Protein AF-A0AAE8X6D8-F1 (afdb_monomer)

Secondary structure (DSSP, 8-state):
----HHHHHHHHHHHTT----EE-SS-GGGEEEEEEEETTTTEEEEEEEEHHHHHH-PPPTT--HHHHHHHHHHHHHHHHTTPPPPHHHHHHHHHHHHHHHHHSHHHHHHHHHPPTTPPPEEEEEEPPP-

Structure (mmCIF, N/CA/C/O backbone):
data_AF-A0AAE8X6D8-F1
#
_entry.id   AF-A0AAE8X6D8-F1
#
loop_
_atom_site.group_PDB
_atom_site.id
_atom_site.type_symbol
_atom_site.label_atom_id
_atom_site.label_alt_id
_atom_site.label_comp_id
_atom_site.label_asym_id
_atom_site.label_entity_id
_atom_site.label_seq_id
_atom_site.pdbx_PDB_ins_code
_atom_site.Cartn_x
_atom_site.Cartn_y
_atom_site.Cartn_z
_atom_site.occupancy
_atom_site.B_iso_or_equiv
_atom_site.auth_seq_id
_atom_site.auth_comp_id
_atom_site.auth_asym_id
_atom_site.auth_atom_id
_atom_site.pdbx_PDB_model_num
ATOM 1 N N . MET A 1 1 ? -15.049 18.984 -20.471 1.00 48.06 1 MET A N 1
ATOM 2 C CA . MET A 1 1 ? -14.836 18.914 -19.012 1.00 48.06 1 MET A CA 1
ATOM 3 C C . MET A 1 1 ? -13.864 17.765 -18.784 1.00 48.06 1 MET A C 1
ATOM 5 O O . MET A 1 1 ? -14.233 16.635 -19.071 1.00 48.06 1 MET A O 1
ATOM 9 N N . SER A 1 2 ? -12.598 18.035 -18.457 1.00 55.91 2 SER A N 1
ATOM 10 C CA . SER A 1 2 ? -11.617 16.971 -18.202 1.00 55.91 2 SER A CA 1
ATOM 11 C C . SER A 1 2 ? -11.866 16.410 -16.805 1.00 55.91 2 SER A C 1
ATOM 13 O O . SER A 1 2 ? -11.733 17.142 -15.825 1.00 55.91 2 SER A O 1
ATOM 15 N N . ILE A 1 3 ? -12.266 15.144 -16.714 1.00 70.88 3 ILE A N 1
ATOM 16 C CA . ILE A 1 3 ? -12.327 14.429 -15.436 1.00 70.88 3 ILE A CA 1
ATOM 17 C C . ILE A 1 3 ? -10.887 14.316 -14.915 1.00 70.88 3 ILE A C 1
ATOM 19 O O . ILE A 1 3 ? -9.998 13.931 -15.672 1.00 70.88 3 ILE A O 1
ATOM 23 N N . ASN A 1 4 ? -10.643 14.699 -13.660 1.00 83.69 4 ASN A N 1
ATOM 24 C CA . ASN A 1 4 ? -9.324 14.530 -13.045 1.00 83.69 4 ASN A CA 1
ATOM 25 C C . ASN A 1 4 ? -9.082 13.050 -12.681 1.00 83.69 4 ASN A C 1
ATOM 27 O O . ASN A 1 4 ? -10.026 12.274 -12.529 1.00 83.69 4 ASN A O 1
ATOM 31 N N . ASP A 1 5 ? -7.821 12.652 -12.511 1.00 80.31 5 ASP A N 1
ATOM 32 C CA . ASP A 1 5 ? -7.451 11.247 -12.281 1.00 80.31 5 ASP A CA 1
ATOM 33 C C . ASP A 1 5 ? -8.135 10.612 -11.062 1.00 80.31 5 ASP A C 1
ATOM 35 O O . ASP A 1 5 ? -8.435 9.416 -11.082 1.00 80.31 5 ASP A O 1
ATOM 39 N N . LYS A 1 6 ? -8.408 11.394 -10.010 1.00 80.31 6 LYS A N 1
ATOM 40 C CA . LYS A 1 6 ? -9.075 10.908 -8.796 1.00 80.31 6 LYS A CA 1
ATOM 41 C C . LYS A 1 6 ? -10.536 10.569 -9.064 1.00 80.31 6 LYS A C 1
ATOM 43 O O . LYS A 1 6 ? -10.992 9.496 -8.669 1.00 80.31 6 LYS A O 1
ATOM 48 N N . ASP A 1 7 ? -11.250 11.455 -9.746 1.00 82.50 7 ASP A N 1
ATOM 49 C CA . ASP A 1 7 ? -12.660 11.272 -10.087 1.00 82.50 7 ASP A CA 1
ATOM 50 C C . ASP A 1 7 ? -12.813 10.133 -11.098 1.00 82.50 7 ASP A C 1
ATOM 52 O O . ASP A 1 7 ? -13.663 9.260 -10.930 1.00 82.50 7 ASP A O 1
ATOM 56 N N . PHE A 1 8 ? -11.920 10.067 -12.093 1.00 81.62 8 PHE A N 1
ATOM 57 C CA . PHE A 1 8 ? -11.880 8.964 -13.052 1.00 81.62 8 PHE A CA 1
ATOM 58 C C . PHE A 1 8 ? -11.621 7.624 -12.357 1.00 81.62 8 PHE A C 1
ATOM 60 O O . PHE A 1 8 ? -12.298 6.631 -12.635 1.00 81.62 8 PHE A O 1
ATOM 67 N N . SER A 1 9 ? -10.664 7.593 -11.424 1.00 79.12 9 SER A N 1
ATOM 68 C CA . SER A 1 9 ? -10.342 6.390 -10.658 1.00 79.12 9 SER A CA 1
ATOM 69 C C . SER A 1 9 ? -11.498 5.954 -9.772 1.00 79.12 9 SER A C 1
ATOM 71 O O . SER A 1 9 ? -11.832 4.773 -9.778 1.00 79.12 9 SER A O 1
ATOM 73 N N . SER A 1 10 ? -12.128 6.895 -9.064 1.00 82.44 10 SER A N 1
ATOM 74 C CA . SER A 1 10 ? -13.281 6.633 -8.193 1.00 82.44 10 SER A CA 1
ATOM 75 C C . SER A 1 10 ? -14.434 6.026 -8.989 1.00 82.44 10 SER A C 1
ATOM 77 O O . SER A 1 10 ? -14.866 4.919 -8.681 1.00 82.44 10 SER A O 1
ATOM 79 N N . LEU A 1 11 ? -14.838 6.681 -10.084 1.00 83.75 11 LEU A N 1
ATOM 80 C CA . LEU A 1 11 ? -15.918 6.208 -10.955 1.00 83.75 11 LEU A CA 1
ATOM 81 C C . LEU A 1 11 ? -15.624 4.823 -11.539 1.00 83.75 11 LEU A C 1
ATOM 83 O O . LEU A 1 11 ? -16.503 3.965 -11.588 1.00 83.75 11 LEU A O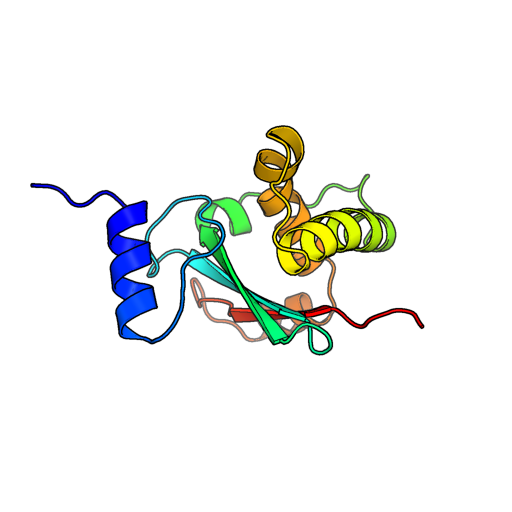 1
ATOM 87 N N . THR A 1 12 ? -14.382 4.591 -11.969 1.00 82.31 12 THR A N 1
ATOM 88 C CA . THR A 1 12 ? -13.984 3.302 -12.541 1.00 82.31 12 THR A CA 1
ATOM 89 C C . THR A 1 12 ? -14.091 2.189 -11.504 1.00 82.31 12 THR A C 1
ATOM 91 O O . THR A 1 12 ? -14.662 1.146 -11.798 1.00 82.31 12 THR A O 1
ATOM 94 N N . VAL A 1 13 ? -13.557 2.372 -10.290 1.00 81.50 13 VAL A N 1
ATOM 95 C CA . VAL A 1 13 ? -13.584 1.299 -9.282 1.00 81.50 13 VAL A CA 1
ATOM 96 C C . VAL A 1 13 ? -14.991 1.068 -8.721 1.00 81.50 13 VAL A C 1
ATOM 98 O O . VAL A 1 13 ? -15.344 -0.081 -8.455 1.00 81.50 13 VAL A O 1
ATOM 101 N N . GLU A 1 14 ? -15.821 2.114 -8.642 1.00 85.69 14 GLU A N 1
ATOM 102 C CA . GLU A 1 14 ? -17.233 2.016 -8.249 1.00 85.69 14 GLU A CA 1
ATOM 103 C C . GLU A 1 14 ? -18.047 1.158 -9.220 1.00 85.69 14 GLU A C 1
ATOM 105 O O . GLU A 1 14 ? -18.841 0.327 -8.778 1.00 85.69 14 GLU A O 1
ATOM 110 N N . GLN A 1 15 ? -17.800 1.270 -10.532 1.00 84.00 15 GLN A N 1
ATOM 111 C CA . GLN A 1 15 ? -18.435 0.404 -11.538 1.00 84.00 15 GLN A CA 1
ATOM 112 C C . GLN A 1 15 ? -18.137 -1.087 -11.317 1.00 84.00 15 GLN A C 1
ATOM 114 O O . GLN A 1 15 ? -18.946 -1.937 -11.686 1.00 84.00 15 GLN A O 1
ATOM 119 N N . TYR A 1 16 ? -17.008 -1.410 -10.684 1.00 80.12 16 TYR A N 1
ATOM 120 C CA . TYR A 1 16 ? -16.621 -2.777 -10.329 1.00 80.12 16 TYR A CA 1
ATOM 121 C C . TYR A 1 16 ? -16.945 -3.140 -8.869 1.00 80.12 16 TYR A C 1
ATOM 123 O O . TYR A 1 16 ? -16.456 -4.153 -8.369 1.00 80.12 16 TYR A O 1
ATOM 131 N N . GLY A 1 17 ? -17.760 -2.336 -8.175 1.00 77.88 17 GLY A N 1
ATOM 132 C CA . GLY A 1 17 ? -18.230 -2.607 -6.813 1.00 77.88 17 GLY A CA 1
ATOM 133 C C . GLY A 1 17 ? -17.252 -2.232 -5.695 1.00 77.88 17 GLY A C 1
ATOM 134 O O . GLY A 1 17 ? -17.439 -2.663 -4.557 1.00 77.88 17 GLY A O 1
ATOM 135 N N . TRP A 1 18 ? -16.217 -1.441 -5.987 1.00 79.75 18 TRP A N 1
ATOM 136 C CA . TRP A 1 18 ? -15.227 -0.994 -5.005 1.00 79.75 18 TRP A CA 1
ATOM 137 C C . TRP A 1 18 ? -15.414 0.477 -4.640 1.00 79.75 18 TRP A C 1
ATOM 139 O O . TRP A 1 18 ? -15.682 1.311 -5.494 1.00 79.75 18 TRP A O 1
ATOM 149 N N . ASN A 1 19 ? -15.196 0.813 -3.369 1.00 77.56 19 ASN A N 1
ATOM 150 C CA . ASN A 1 19 ? -15.081 2.201 -2.926 1.00 77.56 19 ASN A CA 1
ATOM 151 C C . ASN A 1 19 ? -13.594 2.589 -2.865 1.00 77.56 19 ASN A C 1
ATOM 153 O O . ASN A 1 19 ? -12.803 1.906 -2.201 1.00 77.56 19 ASN A O 1
ATOM 157 N N . LEU A 1 20 ? -13.203 3.656 -3.571 1.00 72.06 20 LEU A N 1
ATOM 158 C CA . LEU A 1 20 ? -11.827 4.153 -3.559 1.00 72.06 20 LEU A CA 1
ATOM 159 C C . LEU A 1 20 ? -11.525 4.812 -2.205 1.00 72.06 20 LEU A C 1
ATOM 161 O O . LEU A 1 20 ? -11.898 5.955 -1.964 1.00 72.06 20 LEU A O 1
ATOM 165 N N . GLY A 1 21 ? -10.840 4.084 -1.320 1.00 69.38 21 GLY A N 1
ATOM 166 C CA . GLY A 1 21 ? -10.529 4.555 0.029 1.00 69.38 21 GLY A CA 1
ATOM 167 C C . GLY A 1 21 ? -9.470 5.657 0.041 1.00 69.38 21 GLY A C 1
ATOM 168 O O . GLY A 1 21 ? -9.771 6.812 0.328 1.00 69.38 21 GLY A O 1
ATOM 169 N N . VAL A 1 22 ? -8.214 5.301 -0.250 1.00 64.75 22 VAL A N 1
ATOM 170 C CA . VAL A 1 22 ? -7.101 6.265 -0.313 1.00 64.75 22 VAL A CA 1
ATOM 171 C C . VAL A 1 22 ? -6.553 6.315 -1.730 1.00 64.75 22 VAL A C 1
ATOM 173 O O . VAL A 1 22 ? -6.207 5.288 -2.314 1.00 64.75 22 VAL A O 1
ATOM 176 N N . PHE A 1 23 ? -6.446 7.530 -2.257 1.00 63.66 23 PHE A N 1
ATOM 177 C CA . PHE A 1 23 ? -5.907 7.811 -3.577 1.00 63.66 23 PHE A CA 1
ATOM 178 C C . PHE A 1 23 ? -4.583 8.561 -3.434 1.00 63.66 23 PHE A C 1
ATOM 180 O O . PHE A 1 23 ? -4.578 9.662 -2.887 1.00 63.66 23 PHE A O 1
ATOM 187 N N . ASN A 1 24 ? -3.483 7.971 -3.909 1.00 60.25 24 ASN A N 1
ATOM 188 C CA . ASN A 1 24 ? -2.204 8.676 -4.019 1.00 60.25 24 ASN A CA 1
ATOM 189 C C . ASN A 1 24 ? -2.232 9.597 -5.257 1.00 60.25 24 ASN A C 1
ATOM 191 O O . ASN A 1 24 ? -2.357 10.810 -5.111 1.00 60.25 24 ASN A O 1
ATOM 195 N N . HIS A 1 25 ? -2.186 9.014 -6.464 1.00 65.69 25 HIS A N 1
ATOM 196 C CA . HIS A 1 25 ? -2.381 9.659 -7.775 1.00 65.69 25 HIS A CA 1
ATOM 197 C C . HIS A 1 25 ? -2.382 8.603 -8.909 1.00 65.69 25 HIS A C 1
ATOM 199 O O . HIS A 1 25 ? -2.188 7.418 -8.631 1.00 65.69 25 HIS A O 1
ATOM 205 N N . SER A 1 26 ? -2.565 9.042 -10.168 1.00 60.59 26 SER A N 1
ATOM 206 C CA . SER A 1 26 ? -2.658 8.245 -11.412 1.00 60.59 26 SER A CA 1
ATOM 207 C C . SER A 1 26 ? -4.002 7.561 -11.679 1.00 60.59 26 SER A C 1
ATOM 209 O O . SER A 1 26 ? -4.881 7.497 -10.829 1.00 60.59 26 SER A O 1
ATOM 211 N N . THR A 1 27 ? -4.174 7.053 -12.903 1.00 74.88 27 THR A N 1
ATOM 212 C CA . THR A 1 27 ? -5.379 6.316 -13.308 1.00 74.88 27 THR A CA 1
ATOM 213 C C . THR A 1 27 ? -5.344 4.863 -12.812 1.00 74.88 27 THR A C 1
ATOM 215 O O . THR A 1 27 ? -4.265 4.325 -12.530 1.00 74.88 27 THR A O 1
ATOM 218 N N . PRO A 1 28 ? -6.488 4.152 -12.797 1.00 74.19 28 PRO A N 1
ATOM 219 C CA . PRO A 1 28 ? -6.529 2.723 -12.489 1.00 74.19 28 PRO A CA 1
ATOM 220 C C . PRO A 1 28 ? -5.661 1.889 -13.431 1.00 74.19 28 PRO A C 1
ATOM 222 O O . PRO A 1 28 ? -5.221 0.802 -13.065 1.00 74.19 28 PRO A O 1
ATOM 225 N N . PHE A 1 2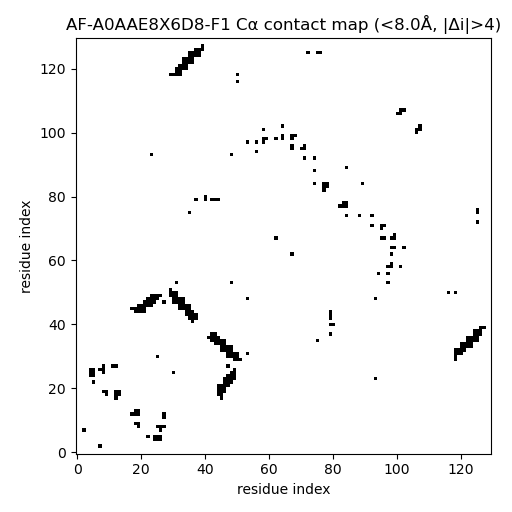9 ? -5.409 2.390 -14.645 1.00 80.38 29 PHE A N 1
ATOM 226 C CA . PHE A 1 29 ? -4.660 1.675 -15.668 1.00 80.38 29 PHE A CA 1
ATOM 227 C C . PHE A 1 29 ? -3.166 1.601 -15.365 1.00 80.38 29 PHE A C 1
ATOM 229 O O . PHE A 1 29 ? -2.545 0.566 -15.606 1.00 80.38 29 PHE A O 1
ATOM 236 N N . THR A 1 30 ? -2.635 2.658 -14.756 1.00 87.88 30 THR A N 1
ATOM 237 C CA . THR A 1 30 ? -1.214 2.849 -14.448 1.00 87.88 30 THR A CA 1
ATOM 238 C C . THR A 1 30 ? -0.923 2.772 -12.950 1.00 87.88 30 THR A C 1
ATOM 240 O O . THR A 1 30 ? 0.096 3.277 -12.488 1.00 87.88 30 THR A O 1
ATOM 243 N N . SER A 1 31 ? -1.797 2.113 -12.184 1.00 90.44 31 SER A N 1
ATOM 244 C CA . SE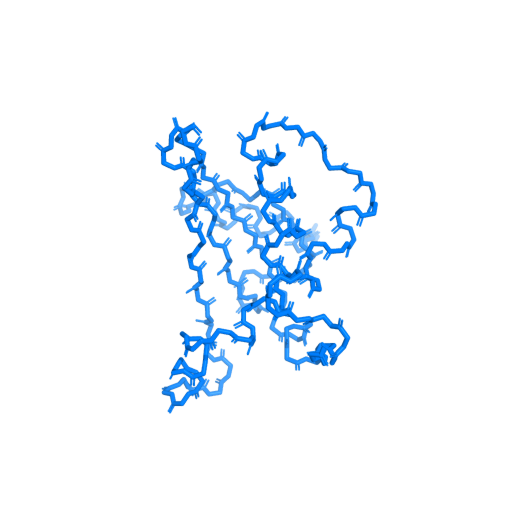R A 1 31 ? -1.643 1.911 -10.740 1.00 90.44 31 SER A CA 1
ATOM 245 C C . SER A 1 31 ? -1.503 0.435 -10.385 1.00 90.44 31 SER A C 1
ATOM 247 O O . SER A 1 31 ? -2.056 -0.429 -11.061 1.00 90.44 31 SER A O 1
ATOM 249 N N . HIS A 1 32 ? -0.794 0.146 -9.301 1.00 93.12 32 HIS A N 1
ATOM 250 C CA . HIS A 1 32 ? -0.951 -1.068 -8.509 1.00 93.12 32 HIS A CA 1
ATOM 251 C C . HIS A 1 32 ? -2.073 -0.884 -7.486 1.00 93.12 32 HIS A C 1
ATOM 253 O O . HIS A 1 32 ? -2.327 0.232 -7.024 1.00 93.12 32 HIS A O 1
ATOM 259 N N . PHE A 1 33 ? -2.721 -1.986 -7.108 1.00 92.25 33 PHE A N 1
ATOM 260 C CA . PHE A 1 33 ? -3.804 -1.970 -6.127 1.00 92.25 33 PHE A CA 1
ATOM 261 C C . PHE A 1 33 ? -3.442 -2.760 -4.883 1.00 92.25 33 PHE A C 1
ATOM 263 O O . PHE A 1 33 ? -2.999 -3.907 -4.964 1.00 92.25 33 PHE A O 1
ATOM 270 N N . ILE A 1 34 ? -3.676 -2.142 -3.731 1.00 93.62 34 ILE A N 1
ATOM 271 C CA . ILE A 1 34 ? -3.477 -2.741 -2.420 1.00 93.62 34 ILE A CA 1
ATOM 272 C C . ILE A 1 34 ? -4.838 -2.838 -1.741 1.00 93.62 34 ILE A C 1
ATOM 274 O O . ILE A 1 34 ? -5.501 -1.832 -1.487 1.00 93.62 34 ILE A O 1
ATOM 278 N N . TYR A 1 35 ? -5.245 -4.066 -1.463 1.00 93.00 35 TYR A N 1
ATOM 279 C CA . TYR A 1 35 ? -6.491 -4.405 -0.798 1.00 93.00 35 TYR A CA 1
ATOM 280 C C . TYR A 1 35 ? -6.201 -4.599 0.680 1.00 93.00 35 TYR A C 1
ATOM 282 O O . TYR A 1 35 ? -5.323 -5.377 1.044 1.00 93.00 35 TYR A O 1
ATOM 290 N N . VAL A 1 36 ? -6.935 -3.903 1.536 1.00 93.31 36 VAL A N 1
ATOM 291 C CA . VAL A 1 36 ? -6.834 -4.039 2.987 1.00 93.31 36 VAL A CA 1
ATOM 292 C C . VAL A 1 36 ? -8.126 -4.650 3.490 1.00 93.31 36 VAL A C 1
ATOM 294 O O . VAL A 1 36 ? -9.195 -4.082 3.278 1.00 93.31 36 VAL A O 1
ATOM 297 N N . TYR A 1 37 ? -8.031 -5.788 4.165 1.00 92.88 37 TYR A N 1
ATOM 298 C CA . TYR A 1 37 ? -9.187 -6.471 4.726 1.00 92.88 37 TYR A CA 1
ATOM 299 C C . TYR A 1 37 ? -9.021 -6.686 6.228 1.00 92.88 37 TYR A C 1
ATOM 301 O O . TYR A 1 37 ? -8.060 -7.307 6.672 1.00 92.88 37 TYR A O 1
ATOM 309 N N . ASP A 1 38 ? -9.965 -6.180 7.019 1.00 92.25 38 ASP A N 1
ATOM 310 C CA . ASP A 1 38 ? -10.083 -6.496 8.444 1.00 92.25 38 ASP A CA 1
ATOM 311 C C . ASP A 1 38 ? -11.247 -7.464 8.641 1.00 92.25 38 ASP A C 1
ATOM 313 O O . ASP A 1 38 ? -12.419 -7.081 8.549 1.00 92.25 38 ASP A O 1
ATOM 317 N N . CYS A 1 39 ? -10.925 -8.726 8.921 1.00 86.62 39 CYS A N 1
ATOM 318 C CA . CYS A 1 39 ? -11.927 -9.780 9.047 1.00 86.62 39 CYS A CA 1
ATOM 319 C C . CYS A 1 39 ? -12.826 -9.616 10.280 1.00 86.62 39 CYS A C 1
ATOM 321 O O . CYS A 1 39 ? -13.974 -10.054 10.256 1.00 86.62 39 CYS A O 1
ATOM 323 N N . TYR A 1 40 ? -12.350 -8.952 11.336 1.00 87.31 40 TYR A N 1
ATOM 324 C CA . TYR A 1 40 ? -13.120 -8.752 12.566 1.00 87.31 40 TYR A CA 1
ATOM 325 C C . TYR A 1 40 ? -14.111 -7.600 12.437 1.00 87.31 40 TYR A C 1
ATOM 327 O O . TYR A 1 40 ? -15.183 -7.631 13.037 1.00 87.31 40 TYR A O 1
ATOM 335 N N . LYS A 1 41 ? -13.749 -6.569 11.669 1.00 88.00 41 LYS A N 1
ATOM 336 C CA . LYS A 1 41 ? -14.569 -5.362 11.481 1.00 88.00 41 LYS A CA 1
ATOM 337 C C . LYS A 1 41 ? -15.328 -5.338 10.161 1.00 88.00 41 LYS A C 1
ATOM 339 O O . LYS A 1 41 ? -16.048 -4.375 9.914 1.00 88.00 41 LYS A O 1
ATOM 344 N N . GLN A 1 42 ? -15.145 -6.360 9.321 1.00 85.75 42 GLN A N 1
ATOM 345 C CA . GLN A 1 42 ? -15.653 -6.408 7.947 1.00 85.75 42 GLN A CA 1
ATOM 346 C C . GLN A 1 42 ? -15.263 -5.154 7.144 1.00 85.75 42 GLN A C 1
ATOM 348 O O . GLN A 1 42 ? -15.998 -4.700 6.270 1.00 85.75 42 GLN A O 1
ATOM 353 N N . TYR A 1 43 ? -14.104 -4.568 7.461 1.00 89.12 43 TYR A N 1
ATOM 354 C CA . TYR A 1 43 ? -13.598 -3.406 6.744 1.00 89.12 43 TYR A CA 1
ATOM 355 C C . TYR A 1 43 ? -12.874 -3.866 5.485 1.00 89.12 43 TYR A C 1
ATOM 357 O O . TYR A 1 43 ? -12.026 -4.758 5.539 1.00 89.12 43 TYR A O 1
ATOM 365 N N . VAL A 1 44 ? -13.189 -3.210 4.374 1.00 89.69 44 VAL A N 1
ATOM 366 C CA . VAL A 1 44 ? -12.538 -3.392 3.082 1.00 89.69 44 VAL A CA 1
ATOM 367 C C . VAL A 1 44 ? -12.054 -2.023 2.618 1.00 89.69 44 VAL A C 1
ATOM 369 O O . VAL A 1 44 ? -12.847 -1.091 2.491 1.00 89.69 44 VAL A O 1
ATOM 372 N N . GLY A 1 45 ? -10.751 -1.897 2.393 1.00 88.88 45 GLY A N 1
ATOM 373 C CA . GLY A 1 45 ? -10.111 -0.693 1.879 1.00 88.88 45 GLY A CA 1
ATOM 374 C C . GLY A 1 45 ? -9.370 -0.977 0.581 1.00 88.88 45 GLY A C 1
ATOM 375 O O . GLY A 1 45 ? -8.736 -2.023 0.440 1.00 88.88 45 GLY A O 1
ATOM 376 N N . LEU A 1 46 ? -9.426 -0.028 -0.350 1.00 89.00 46 LEU A N 1
ATOM 377 C CA . LEU A 1 46 ? -8.643 -0.040 -1.579 1.00 89.00 46 LEU A CA 1
ATOM 378 C C . LEU A 1 46 ? -7.695 1.158 -1.582 1.00 89.00 46 LEU A C 1
ATOM 380 O O . LEU A 1 46 ? -8.122 2.293 -1.350 1.00 89.00 46 LEU A O 1
ATOM 384 N N . ILE A 1 47 ? -6.420 0.891 -1.843 1.00 89.31 47 ILE A N 1
ATOM 385 C CA . ILE A 1 47 ? -5.377 1.904 -1.992 1.00 89.31 47 ILE A CA 1
ATOM 386 C C . ILE A 1 47 ? -4.776 1.750 -3.387 1.00 89.31 47 ILE A C 1
ATOM 388 O O . ILE A 1 47 ? -4.362 0.649 -3.765 1.00 89.31 47 ILE A O 1
ATOM 392 N N . SER A 1 48 ? -4.720 2.845 -4.143 1.00 90.31 48 SER A N 1
ATOM 393 C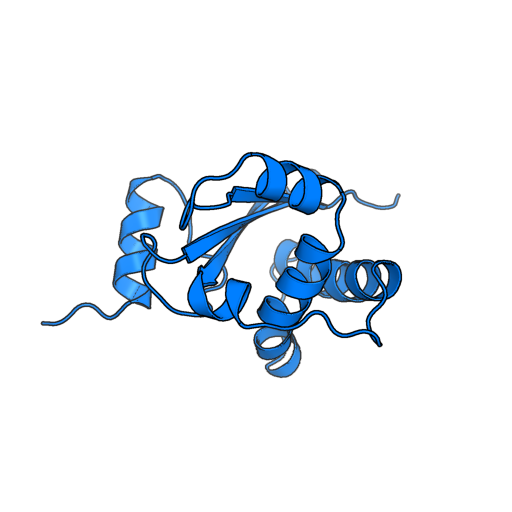 CA . SER A 1 48 ? -4.004 2.905 -5.420 1.00 90.31 48 SER A CA 1
ATOM 394 C C . SER A 1 48 ? -2.623 3.536 -5.239 1.00 90.31 48 SER A C 1
ATOM 396 O O . SER A 1 48 ? -2.465 4.548 -4.553 1.00 90.31 48 SER A O 1
ATOM 398 N N . ILE A 1 49 ? -1.612 2.931 -5.862 1.00 91.25 49 ILE A N 1
ATOM 399 C CA . ILE A 1 49 ? -0.240 3.454 -5.915 1.00 91.25 49 ILE A CA 1
ATOM 400 C C . ILE A 1 49 ? 0.181 3.472 -7.379 1.00 91.25 49 ILE A C 1
ATOM 402 O O . ILE A 1 49 ? 0.062 2.442 -8.041 1.00 91.25 49 ILE A O 1
ATOM 406 N N . SER A 1 50 ? 0.675 4.602 -7.889 1.00 91.50 50 SER A N 1
ATOM 407 C CA . SER A 1 50 ? 1.135 4.679 -9.277 1.00 91.50 50 SER A CA 1
ATOM 408 C C . SER A 1 50 ? 2.270 3.675 -9.527 1.00 91.50 50 SER A C 1
ATOM 410 O O . SER A 1 50 ? 3.113 3.423 -8.662 1.00 91.50 50 SER A O 1
ATOM 412 N N . GLN A 1 51 ? 2.283 3.054 -10.709 1.00 92.31 51 GLN A N 1
ATO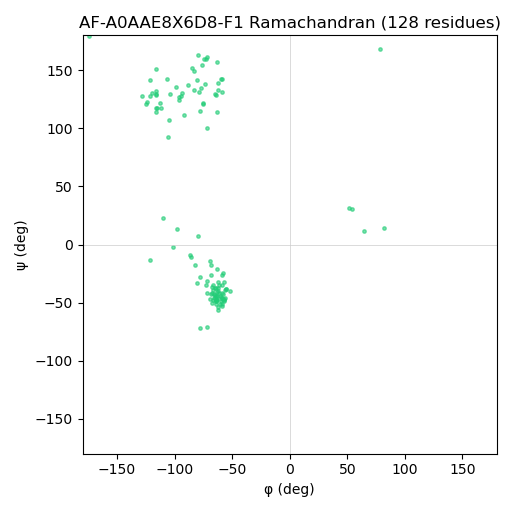M 413 C CA . GLN A 1 51 ? 3.367 2.145 -11.098 1.00 92.31 51 GLN A CA 1
ATOM 414 C C . GLN A 1 51 ? 4.706 2.888 -11.149 1.00 92.31 51 GLN A C 1
ATOM 416 O O . GLN A 1 51 ? 5.735 2.330 -10.776 1.00 92.31 51 GLN A O 1
ATOM 421 N N . GLU A 1 52 ? 4.692 4.155 -11.562 1.00 91.44 52 GLU A N 1
ATOM 422 C CA . GLU A 1 52 ? 5.874 5.013 -11.597 1.00 91.44 52 GLU A CA 1
ATOM 423 C C . GLU A 1 52 ? 6.461 5.235 -10.197 1.00 91.44 52 GLU A C 1
ATOM 425 O O . GLU A 1 52 ? 7.629 4.902 -9.978 1.00 91.44 52 GLU A O 1
ATOM 430 N N . ASP A 1 53 ? 5.663 5.699 -9.227 1.00 90.56 53 ASP A N 1
ATOM 431 C CA . ASP A 1 53 ? 6.109 5.857 -7.836 1.00 90.56 53 ASP A CA 1
ATOM 432 C C . ASP A 1 53 ? 6.617 4.540 -7.279 1.00 90.56 53 ASP A C 1
ATOM 434 O O . ASP A 1 53 ? 7.671 4.478 -6.641 1.00 90.56 53 ASP A O 1
ATOM 438 N N . PHE A 1 54 ? 5.851 3.469 -7.500 1.00 92.38 54 PHE A N 1
ATOM 439 C CA . PHE A 1 54 ? 6.193 2.164 -6.975 1.00 92.38 54 PHE A CA 1
ATOM 440 C C . PHE A 1 54 ? 7.550 1.716 -7.510 1.00 92.38 54 PHE A C 1
ATOM 442 O O . PHE A 1 54 ? 8.387 1.261 -6.733 1.00 92.38 54 PHE A O 1
ATOM 449 N N . ASN A 1 55 ? 7.811 1.877 -8.806 1.00 90.56 55 ASN A N 1
ATOM 450 C CA . ASN A 1 55 ? 9.056 1.449 -9.436 1.00 90.56 55 ASN A CA 1
ATOM 451 C C . ASN A 1 55 ? 10.245 2.335 -9.044 1.00 90.56 55 ASN A C 1
ATOM 453 O O . ASN A 1 55 ? 11.312 1.809 -8.723 1.00 90.56 55 ASN A O 1
ATOM 457 N N . THR A 1 56 ? 10.058 3.654 -8.996 1.00 91.06 56 THR A N 1
ATOM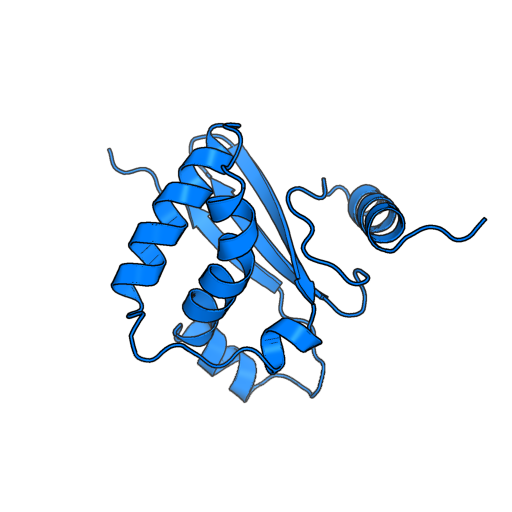 458 C CA . THR A 1 56 ? 11.125 4.631 -8.712 1.00 91.06 56 THR A CA 1
ATOM 459 C C . THR A 1 56 ? 11.479 4.732 -7.227 1.00 91.06 56 THR A C 1
ATOM 461 O O . THR A 1 56 ? 12.632 5.013 -6.884 1.00 91.06 56 THR A O 1
ATOM 464 N N . THR A 1 57 ? 10.533 4.444 -6.327 1.00 90.00 57 THR A N 1
ATOM 465 C CA . THR A 1 57 ? 10.765 4.476 -4.879 1.00 90.00 57 THR A CA 1
ATOM 466 C C . THR A 1 57 ? 11.803 3.430 -4.478 1.00 90.00 57 THR A C 1
ATOM 468 O O . THR A 1 57 ? 11.576 2.213 -4.556 1.00 90.00 57 THR A O 1
ATOM 471 N N . LYS A 1 58 ? 12.954 3.909 -3.998 1.00 86.75 58 LYS A N 1
ATOM 472 C CA . LYS A 1 58 ? 14.016 3.068 -3.440 1.00 86.75 58 LYS A CA 1
ATOM 473 C C . LYS A 1 58 ? 13.604 2.552 -2.063 1.00 86.75 58 LYS A C 1
ATOM 475 O O . LYS A 1 58 ? 13.062 3.295 -1.247 1.00 86.75 58 LYS A O 1
ATOM 480 N N . ILE A 1 59 ? 13.890 1.277 -1.802 1.00 86.50 59 ILE A N 1
ATOM 481 C CA . ILE A 1 59 ? 13.701 0.694 -0.470 1.00 86.50 59 ILE A CA 1
ATOM 482 C C . ILE A 1 59 ? 14.657 1.407 0.486 1.00 86.50 59 ILE A C 1
ATOM 484 O O . ILE A 1 59 ? 15.854 1.510 0.214 1.00 86.50 59 ILE A O 1
ATOM 488 N N . SER A 1 60 ? 14.127 1.901 1.598 1.00 87.25 60 SER A N 1
ATOM 489 C CA . SER A 1 60 ? 14.942 2.504 2.641 1.00 87.25 60 SER A CA 1
ATOM 490 C C . SER A 1 60 ? 15.654 1.412 3.434 1.00 87.25 60 SER A C 1
ATOM 492 O O . SER A 1 60 ? 15.014 0.568 4.059 1.00 87.25 60 SER A O 1
ATOM 494 N N . THR A 1 61 ? 16.984 1.455 3.464 1.00 82.88 61 THR A N 1
ATOM 495 C CA . THR A 1 61 ? 17.805 0.518 4.248 1.00 82.88 61 THR A CA 1
ATOM 496 C C . THR A 1 61 ? 17.662 0.720 5.758 1.00 82.88 61 THR A C 1
ATOM 498 O O . THR A 1 61 ? 17.977 -0.185 6.525 1.00 82.88 61 THR A O 1
ATOM 501 N N . SER A 1 62 ? 17.149 1.874 6.200 1.00 86.94 62 SER A N 1
ATOM 502 C CA . SER A 1 62 ? 16.874 2.160 7.613 1.00 86.94 62 SER A CA 1
ATOM 503 C C . SER A 1 62 ? 15.498 1.672 8.083 1.00 86.94 62 SER A C 1
ATOM 505 O O . SER A 1 62 ? 15.232 1.665 9.285 1.00 86.94 62 SER A O 1
ATOM 507 N N . LEU A 1 63 ? 14.616 1.249 7.168 1.00 90.50 63 LEU A N 1
ATOM 508 C CA . LEU A 1 63 ? 13.287 0.723 7.487 1.00 90.50 63 LEU A CA 1
ATOM 509 C C . LEU A 1 63 ? 13.253 -0.794 7.317 1.00 90.50 63 LEU A C 1
ATOM 511 O O . LEU A 1 63 ? 12.932 -1.310 6.247 1.00 90.50 63 LEU A O 1
ATOM 515 N N . SER A 1 64 ? 13.517 -1.518 8.405 1.00 93.69 64 SER A N 1
ATOM 516 C CA . SER A 1 64 ? 13.330 -2.971 8.417 1.00 93.69 64 SER A CA 1
ATOM 517 C C . SER A 1 64 ? 11.862 -3.358 8.201 1.00 93.69 64 SER A C 1
ATOM 519 O O . SER A 1 64 ? 10.939 -2.600 8.526 1.00 93.69 64 SER A O 1
ATOM 521 N N . ILE A 1 65 ? 11.629 -4.582 7.723 1.00 93.75 65 ILE A N 1
ATOM 522 C CA . ILE A 1 65 ? 10.277 -5.129 7.559 1.00 93.75 65 ILE A CA 1
ATOM 523 C C . ILE A 1 65 ? 9.469 -5.083 8.866 1.00 93.75 65 ILE A C 1
ATOM 525 O O . ILE A 1 65 ? 8.290 -4.739 8.841 1.00 93.75 65 ILE A O 1
ATOM 529 N N . HIS A 1 66 ? 10.096 -5.341 10.020 1.00 93.69 66 HIS A N 1
ATOM 530 C CA . HIS A 1 66 ? 9.429 -5.278 11.325 1.00 93.69 66 HIS A CA 1
ATOM 531 C C . HIS A 1 66 ? 8.942 -3.863 11.655 1.00 93.69 66 HIS A C 1
ATOM 533 O O . HIS A 1 66 ? 7.821 -3.687 12.136 1.00 93.69 66 HIS A O 1
ATOM 539 N N . MET A 1 67 ? 9.748 -2.843 11.343 1.00 94.88 67 MET A N 1
ATOM 540 C CA . MET A 1 67 ? 9.347 -1.444 11.502 1.00 94.88 67 MET A CA 1
ATOM 541 C C . MET A 1 67 ? 8.220 -1.071 10.538 1.00 94.88 67 MET A C 1
ATOM 543 O O . MET A 1 67 ? 7.289 -0.368 10.938 1.00 94.88 67 MET A O 1
ATOM 547 N N . CYS A 1 68 ? 8.273 -1.567 9.297 1.00 94.69 68 CYS A N 1
ATOM 548 C CA . CYS A 1 68 ? 7.208 -1.366 8.318 1.00 94.69 68 CYS A CA 1
ATOM 549 C C . CYS A 1 68 ? 5.886 -1.951 8.821 1.00 94.69 68 CYS A C 1
ATOM 551 O O . CYS A 1 68 ? 4.884 -1.245 8.850 1.00 94.69 68 CYS A O 1
ATOM 553 N N . VAL A 1 69 ? 5.898 -3.199 9.300 1.00 93.75 69 VAL A N 1
ATOM 554 C CA . VAL A 1 69 ? 4.717 -3.874 9.863 1.00 93.75 69 VAL A CA 1
ATOM 555 C C . VAL A 1 69 ? 4.152 -3.107 11.058 1.00 93.75 69 VAL A C 1
ATOM 557 O O . VAL A 1 69 ? 2.947 -2.877 11.112 1.00 93.75 69 VAL A O 1
ATOM 560 N N . ALA A 1 70 ? 4.996 -2.665 11.995 1.00 93.56 70 ALA A N 1
ATOM 561 C CA . ALA A 1 70 ? 4.538 -1.937 13.178 1.00 93.56 70 ALA A CA 1
ATOM 562 C C . ALA A 1 70 ? 3.875 -0.593 12.821 1.00 93.56 70 ALA A C 1
ATOM 564 O O . ALA A 1 70 ? 2.778 -0.287 13.299 1.00 93.56 70 ALA A O 1
ATOM 565 N N . LYS A 1 71 ? 4.517 0.203 11.954 1.00 94.56 71 LYS A N 1
ATOM 566 C CA . LYS A 1 71 ? 3.978 1.495 11.505 1.00 94.56 71 LYS A CA 1
ATOM 567 C C . LYS A 1 71 ? 2.713 1.312 10.666 1.00 94.56 71 LYS A C 1
ATOM 569 O O . LYS A 1 71 ? 1.703 1.959 10.938 1.00 94.56 71 LYS A O 1
ATOM 574 N N . LEU A 1 72 ? 2.748 0.399 9.695 1.00 94.56 72 LEU A N 1
ATOM 575 C CA . LEU A 1 72 ? 1.635 0.162 8.782 1.00 94.56 72 LEU A CA 1
ATOM 576 C C . LEU A 1 72 ? 0.438 -0.405 9.543 1.00 94.56 72 LEU A C 1
ATOM 578 O O . LEU A 1 72 ? -0.671 0.089 9.384 1.00 94.56 72 LEU A O 1
ATOM 582 N N . GLY A 1 73 ? 0.660 -1.349 10.460 1.00 93.06 73 GLY A N 1
ATOM 583 C CA . GLY A 1 73 ? -0.385 -1.897 11.321 1.00 93.06 73 GLY A CA 1
ATOM 584 C C . GLY A 1 73 ? -1.113 -0.822 12.133 1.00 93.06 73 GLY A C 1
ATOM 585 O O . GLY A 1 73 ? -2.337 -0.863 12.240 1.00 93.06 73 GLY A O 1
ATOM 586 N N . LYS A 1 74 ? -0.399 0.190 12.649 1.00 93.06 74 LYS A N 1
ATOM 587 C CA . LYS A 1 74 ? -1.017 1.327 13.354 1.00 93.06 74 LYS A CA 1
ATOM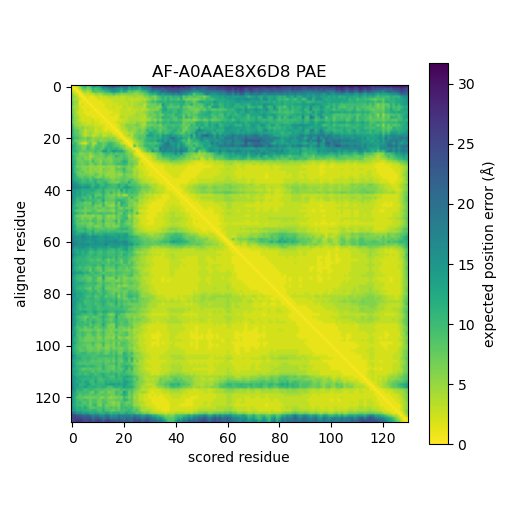 588 C C . LYS A 1 74 ? -1.928 2.148 12.433 1.00 93.06 74 LYS A C 1
ATOM 590 O O . LYS A 1 74 ? -3.053 2.460 12.830 1.00 93.06 74 LYS A O 1
ATOM 595 N N . ILE A 1 75 ? -1.460 2.477 11.227 1.00 94.31 75 ILE A N 1
ATOM 596 C CA . ILE A 1 75 ? -2.220 3.273 10.250 1.00 94.31 75 ILE A CA 1
ATOM 597 C C . ILE A 1 75 ? -3.430 2.481 9.739 1.00 94.31 75 ILE A C 1
ATOM 599 O O . ILE A 1 75 ? -4.561 2.951 9.834 1.00 94.31 75 ILE A O 1
ATOM 603 N N . LEU A 1 76 ? -3.229 1.236 9.304 1.00 93.00 76 LEU A N 1
ATOM 604 C CA . LEU A 1 76 ? -4.303 0.373 8.807 1.00 93.00 76 LEU A CA 1
ATOM 605 C C . LEU A 1 76 ? -5.356 0.086 9.884 1.00 93.00 76 LEU A C 1
ATOM 607 O O . LEU A 1 76 ? -6.552 0.094 9.599 1.00 93.00 76 LEU A O 1
ATOM 611 N N . LYS A 1 77 ? -4.949 -0.079 11.150 1.00 91.94 77 LYS A N 1
ATOM 612 C CA . LYS A 1 77 ? -5.892 -0.202 12.270 1.00 91.94 77 LYS A CA 1
ATOM 613 C C . LYS A 1 77 ? -6.708 1.076 12.466 1.00 91.94 77 LYS A C 1
ATOM 615 O O . LYS A 1 77 ? -7.886 0.979 12.801 1.00 91.94 77 LYS A O 1
ATOM 620 N N . LYS A 1 78 ? -6.139 2.273 12.277 1.00 92.81 78 LYS A N 1
ATOM 621 C CA . LYS A 1 78 ? -6.921 3.525 12.295 1.00 92.81 78 LYS A CA 1
ATOM 622 C C . LYS A 1 78 ? -7.934 3.565 11.151 1.00 92.81 78 LYS A C 1
ATOM 624 O O . LYS A 1 78 ? -9.107 3.810 11.428 1.00 92.81 78 LYS A O 1
ATOM 629 N N . MET A 1 79 ? -7.503 3.243 9.930 1.00 91.31 79 MET A N 1
ATOM 630 C CA . MET A 1 79 ? -8.372 3.186 8.748 1.00 91.31 79 MET A CA 1
ATOM 631 C C . MET A 1 79 ? -9.538 2.211 8.951 1.00 91.31 79 MET A C 1
ATOM 633 O O . MET A 1 79 ? -10.693 2.587 8.774 1.00 91.31 79 MET A O 1
ATOM 637 N N . SER A 1 80 ? -9.254 0.999 9.437 1.00 91.75 80 SER A N 1
ATOM 638 C CA . SER A 1 80 ? -10.269 -0.016 9.754 1.00 91.75 80 SER A CA 1
ATOM 639 C C . SER A 1 80 ? -11.245 0.433 10.854 1.00 91.75 80 SER A C 1
ATOM 641 O O . SER A 1 80 ? -12.436 0.129 10.830 1.00 91.75 80 SER A O 1
ATOM 643 N N . ASN A 1 81 ? -10.775 1.247 11.804 1.00 91.00 81 ASN A N 1
ATOM 644 C CA . ASN A 1 81 ? -11.622 1.894 12.809 1.00 91.00 81 ASN A CA 1
ATOM 645 C C . ASN A 1 81 ? -12.359 3.144 12.299 1.00 91.00 81 ASN A C 1
ATOM 647 O O . ASN A 1 81 ? -12.949 3.852 13.115 1.00 91.00 81 ASN A O 1
ATOM 651 N N . LYS A 1 82 ? -12.304 3.445 10.995 1.00 88.62 82 LYS A N 1
ATOM 652 C CA . LYS A 1 82 ? -12.868 4.658 10.380 1.00 88.62 82 LYS A CA 1
ATOM 653 C C . LYS A 1 82 ? -12.375 5.953 11.045 1.00 88.62 82 LYS A C 1
ATOM 655 O O . LYS A 1 82 ? -13.098 6.944 11.105 1.00 88.62 82 LYS A O 1
ATOM 660 N N . LYS A 1 83 ? -11.150 5.943 11.583 1.00 90.19 83 LYS A N 1
ATOM 661 C CA . LYS A 1 83 ? -10.506 7.132 12.153 1.00 90.19 83 LYS A CA 1
ATOM 662 C C . LYS A 1 83 ? -9.750 7.871 11.057 1.00 90.19 83 LYS A C 1
ATOM 664 O O . LYS A 1 83 ? -9.047 7.234 10.276 1.00 90.19 83 LYS A O 1
ATOM 669 N N . ALA A 1 84 ? -9.859 9.198 11.055 1.00 88.75 84 ALA A N 1
ATOM 670 C CA . ALA A 1 84 ? -9.079 10.048 10.166 1.00 88.75 84 ALA A CA 1
ATOM 671 C C . ALA A 1 84 ? -7.573 9.842 10.393 1.00 88.75 84 ALA A C 1
ATOM 673 O O . ALA A 1 84 ? -7.119 9.644 11.530 1.00 88.75 84 ALA A O 1
ATOM 674 N N . LEU A 1 85 ? -6.820 9.875 9.299 1.00 91.00 85 LEU A N 1
ATOM 675 C CA . LEU A 1 85 ? -5.366 9.884 9.327 1.00 91.00 85 LEU A CA 1
ATOM 676 C C . LEU A 1 85 ? -4.878 11.317 9.553 1.00 91.00 85 LEU A C 1
ATOM 678 O O . LEU A 1 85 ? -5.553 12.279 9.192 1.00 91.00 85 LEU A O 1
ATOM 682 N N . SER A 1 86 ? -3.727 11.476 10.205 1.00 92.69 86 SER A N 1
ATOM 683 C CA . SER A 1 86 ? -3.056 12.777 10.206 1.00 9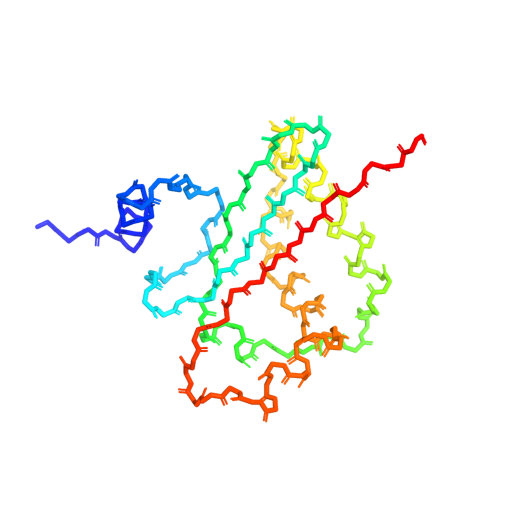2.69 86 SER A CA 1
ATOM 684 C C . SER A 1 86 ? -2.443 13.058 8.834 1.00 92.69 86 SER A C 1
ATOM 686 O O . SER A 1 86 ? -2.122 12.126 8.100 1.00 92.69 86 SER A O 1
ATOM 688 N N . GLN A 1 87 ? -2.174 14.329 8.527 1.00 90.38 87 GLN A N 1
ATOM 689 C CA . GLN A 1 87 ? -1.486 14.709 7.287 1.00 90.38 87 GLN A CA 1
ATOM 690 C C . GLN A 1 87 ? -0.173 13.935 7.087 1.00 90.38 87 GLN A C 1
ATOM 692 O O . GLN A 1 87 ? 0.141 13.502 5.985 1.00 90.38 87 GLN A O 1
ATOM 697 N N . THR A 1 88 ? 0.588 13.726 8.166 1.00 92.38 88 THR A N 1
ATOM 698 C CA . THR A 1 88 ? 1.816 12.922 8.138 1.00 92.38 88 THR A CA 1
ATOM 699 C C . THR A 1 88 ? 1.530 11.460 7.800 1.00 92.38 88 THR A C 1
ATOM 701 O O . THR A 1 88 ? 2.235 10.883 6.983 1.00 92.38 88 THR A O 1
ATOM 704 N N . GLU A 1 89 ? 0.496 10.859 8.396 1.00 92.31 89 GLU A N 1
ATOM 705 C CA . GLU A 1 89 ? 0.114 9.469 8.119 1.00 92.31 89 GLU A CA 1
ATOM 706 C C . GLU A 1 89 ? -0.356 9.286 6.671 1.00 92.31 89 GLU A C 1
ATOM 708 O O . GLU A 1 89 ? -0.024 8.274 6.062 1.00 92.31 89 GLU A O 1
ATOM 713 N N . GLU A 1 90 ? -1.077 10.259 6.109 1.00 88.50 90 GLU A N 1
ATOM 714 C CA . GLU A 1 90 ? -1.493 10.249 4.702 1.00 88.50 90 GLU A CA 1
ATOM 715 C C . GLU A 1 90 ? -0.289 10.310 3.757 1.00 88.50 90 GLU A C 1
ATOM 717 O O . GLU A 1 90 ? -0.165 9.469 2.866 1.00 88.50 90 GLU A O 1
ATOM 722 N N . THR A 1 91 ? 0.638 11.244 3.992 1.00 87.88 91 THR A N 1
ATOM 723 C CA . THR A 1 91 ? 1.843 11.406 3.163 1.00 87.88 91 THR A CA 1
ATOM 724 C C . THR A 1 91 ? 2.797 10.211 3.277 1.00 87.88 91 THR A C 1
ATOM 726 O O . THR A 1 91 ? 3.443 9.832 2.301 1.00 87.88 91 THR A O 1
ATOM 729 N N . GLU A 1 92 ? 2.900 9.586 4.453 1.00 89.94 92 GLU A N 1
ATOM 730 C CA . GLU A 1 92 ? 3.795 8.444 4.675 1.00 89.94 92 GLU A CA 1
ATOM 731 C C . GLU A 1 92 ? 3.212 7.103 4.208 1.00 89.94 92 GLU A C 1
ATOM 733 O O . GLU A 1 92 ? 3.971 6.145 4.031 1.00 89.94 92 GLU A O 1
ATOM 738 N N . LEU A 1 93 ? 1.894 7.001 3.996 1.00 92.12 93 LEU A N 1
ATOM 739 C CA . LEU A 1 93 ? 1.227 5.722 3.743 1.00 92.12 93 LEU A CA 1
ATOM 740 C C . LEU A 1 93 ? 1.753 5.020 2.486 1.00 92.12 93 LEU A C 1
ATOM 742 O O . LEU A 1 93 ? 2.133 3.850 2.559 1.00 92.12 93 LEU A O 1
ATOM 746 N N . ALA A 1 94 ? 1.804 5.712 1.346 1.00 91.62 94 ALA A N 1
ATOM 747 C CA . ALA A 1 94 ? 2.260 5.110 0.094 1.00 91.62 94 ALA A CA 1
ATOM 748 C C . ALA A 1 94 ? 3.742 4.675 0.157 1.00 91.62 94 ALA A C 1
ATOM 750 O O . ALA A 1 94 ? 4.008 3.490 -0.071 1.00 91.62 94 ALA A O 1
ATOM 751 N N . PRO A 1 95 ? 4.706 5.531 0.566 1.00 92.56 95 PRO A N 1
ATOM 752 C CA . PRO A 1 95 ? 6.097 5.112 0.758 1.00 92.56 95 PRO A CA 1
ATOM 753 C C . PRO A 1 95 ? 6.257 3.934 1.727 1.00 92.56 95 PRO A C 1
ATOM 755 O O . PRO A 1 95 ? 7.084 3.044 1.499 1.00 92.56 95 PRO A O 1
ATOM 758 N N . LEU A 1 96 ? 5.463 3.897 2.802 1.00 94.44 96 LEU A N 1
ATOM 759 C CA . LEU A 1 96 ? 5.496 2.821 3.789 1.00 94.44 96 LEU A CA 1
ATOM 760 C C . LEU A 1 96 ? 4.981 1.495 3.217 1.00 94.44 96 LEU A C 1
ATOM 762 O O . LEU A 1 96 ? 5.601 0.455 3.448 1.00 94.44 96 LEU A O 1
ATOM 766 N N . ILE A 1 97 ? 3.891 1.521 2.444 1.00 95.38 97 ILE A N 1
ATOM 767 C CA . ILE A 1 97 ? 3.373 0.335 1.753 1.00 95.38 97 ILE A CA 1
ATOM 768 C C . ILE A 1 97 ? 4.388 -0.175 0.732 1.00 95.38 97 ILE A C 1
ATOM 770 O O . ILE A 1 97 ? 4.648 -1.375 0.698 1.00 95.38 97 ILE A O 1
ATOM 774 N N . ILE A 1 98 ? 5.004 0.709 -0.061 1.00 95.19 98 ILE A N 1
ATOM 775 C CA . ILE A 1 98 ? 6.021 0.307 -1.044 1.00 95.19 98 ILE A CA 1
ATOM 776 C C . ILE A 1 98 ? 7.191 -0.393 -0.341 1.00 95.19 98 ILE A C 1
ATOM 778 O O . ILE A 1 98 ? 7.604 -1.476 -0.758 1.00 95.19 98 ILE A O 1
ATOM 782 N N . ASN A 1 99 ? 7.691 0.179 0.761 1.00 95.62 99 ASN A N 1
ATOM 783 C CA . ASN A 1 99 ? 8.764 -0.429 1.552 1.00 95.62 99 ASN A CA 1
ATOM 784 C C . ASN A 1 99 ? 8.361 -1.785 2.139 1.00 95.62 99 ASN A C 1
ATOM 786 O O . ASN A 1 99 ? 9.162 -2.717 2.101 1.00 95.62 99 ASN A O 1
ATOM 790 N N . TYR A 1 100 ? 7.136 -1.905 2.652 1.00 95.94 100 TYR A N 1
ATOM 791 C CA . TYR A 1 1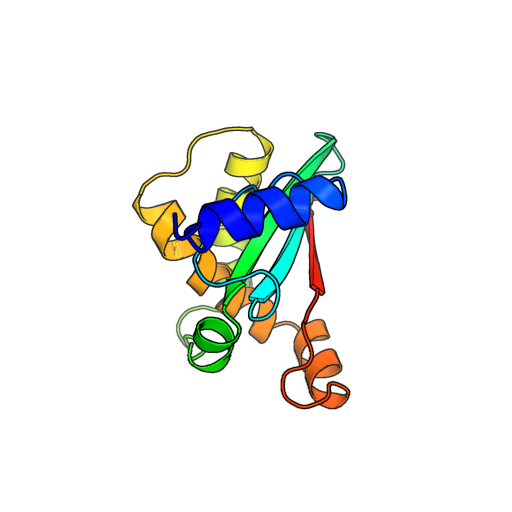00 ? 6.608 -3.166 3.163 1.00 95.94 100 TYR A CA 1
ATOM 792 C C . TYR A 1 100 ? 6.533 -4.227 2.059 1.00 95.94 100 TYR A C 1
ATOM 794 O O . TYR A 1 100 ? 7.150 -5.284 2.186 1.00 95.94 100 TYR A O 1
ATOM 802 N N . VAL A 1 101 ? 5.828 -3.931 0.961 1.00 95.75 101 VAL A N 1
ATOM 803 C CA . VAL A 1 101 ? 5.588 -4.868 -0.144 1.00 95.75 101 VAL A CA 1
ATOM 804 C C . VAL A 1 101 ? 6.906 -5.345 -0.738 1.00 95.75 101 VAL A C 1
ATOM 806 O O . VAL A 1 101 ? 7.122 -6.555 -0.820 1.00 95.75 101 VAL A O 1
ATOM 809 N N . LYS A 1 102 ? 7.817 -4.423 -1.085 1.00 94.75 102 LYS A N 1
ATOM 810 C CA . LYS A 1 102 ? 9.087 -4.770 -1.737 1.00 94.75 102 LYS A CA 1
ATOM 811 C C . LYS A 1 102 ? 10.008 -5.644 -0.878 1.00 94.75 102 LYS A C 1
ATOM 813 O O . LYS A 1 102 ? 10.867 -6.334 -1.419 1.00 94.75 102 LYS A O 1
ATOM 818 N N . GLN A 1 103 ? 9.825 -5.647 0.443 1.00 94.69 103 GLN A N 1
ATOM 819 C CA . GLN A 1 103 ? 10.581 -6.495 1.369 1.00 94.69 103 GLN A CA 1
ATOM 820 C C . GLN A 1 103 ? 9.966 -7.898 1.565 1.00 94.69 103 GLN A C 1
ATOM 822 O O . GLN A 1 103 ? 10.602 -8.773 2.160 1.00 94.69 103 GLN A O 1
ATOM 827 N N . THR A 1 104 ? 8.757 -8.164 1.056 1.00 94.81 104 THR A N 1
ATOM 828 C CA . THR A 1 104 ? 8.103 -9.477 1.197 1.00 94.81 104 THR A CA 1
ATOM 829 C C . THR A 1 104 ? 8.684 -10.547 0.262 1.00 94.81 104 THR A C 1
ATOM 831 O O . THR A 1 104 ? 9.225 -10.261 -0.807 1.00 94.81 104 THR A O 1
ATOM 834 N N . MET A 1 105 ? 8.556 -11.824 0.646 1.00 94.44 105 MET A N 1
ATOM 835 C CA . MET A 1 105 ? 8.831 -12.947 -0.267 1.00 94.44 105 MET A CA 1
ATOM 836 C C . MET A 1 105 ? 7.809 -13.015 -1.406 1.00 94.44 105 MET A C 1
ATOM 838 O O . MET A 1 105 ? 8.192 -13.290 -2.539 1.00 94.44 105 MET A O 1
ATOM 842 N N . THR A 1 106 ? 6.539 -12.698 -1.128 1.00 93.19 106 THR A N 1
ATOM 843 C CA . THR A 1 106 ? 5.459 -12.665 -2.125 1.00 93.19 106 THR A CA 1
ATOM 844 C C . THR A 1 106 ? 5.793 -11.735 -3.284 1.00 93.19 106 THR A C 1
ATOM 846 O O . THR A 1 106 ? 5.662 -12.126 -4.439 1.00 93.19 106 THR A O 1
ATOM 849 N N . PHE A 1 107 ? 6.289 -10.529 -2.992 1.00 94.19 107 PHE A N 1
ATOM 850 C CA . PHE A 1 107 ? 6.709 -9.597 -4.033 1.00 94.19 107 PHE A CA 1
ATOM 851 C C . PHE A 1 107 ? 7.899 -10.126 -4.837 1.00 94.19 107 PHE A C 1
ATOM 853 O O . PHE A 1 107 ? 7.881 -10.064 -6.061 1.00 94.19 107 PHE A O 1
ATOM 860 N N . ARG A 1 108 ? 8.911 -10.702 -4.172 1.00 93.06 108 ARG A N 1
ATOM 861 C CA . ARG A 1 108 ? 10.061 -11.308 -4.865 1.00 93.06 108 ARG A CA 1
ATOM 862 C C . ARG A 1 108 ? 9.636 -12.415 -5.829 1.00 93.06 108 ARG A C 1
ATOM 864 O O . ARG A 1 108 ? 10.129 -12.465 -6.951 1.00 93.06 108 ARG A O 1
ATOM 871 N N . GLN A 1 109 ? 8.705 -13.268 -5.410 1.00 94.75 109 GLN A N 1
ATOM 872 C CA . GLN A 1 109 ? 8.152 -14.312 -6.266 1.00 94.75 109 GLN A CA 1
ATOM 873 C C . GLN A 1 109 ? 7.354 -13.718 -7.433 1.00 94.75 109 GLN A C 1
ATOM 875 O O . GLN A 1 109 ? 7.562 -14.128 -8.572 1.00 94.75 109 GLN A O 1
ATOM 880 N N . TRP A 1 110 ? 6.495 -12.732 -7.168 1.00 94.38 110 TRP A N 1
ATOM 881 C CA . TRP A 1 110 ? 5.718 -12.051 -8.204 1.00 94.38 110 TRP A CA 1
ATOM 882 C C . TRP A 1 110 ? 6.619 -11.432 -9.280 1.00 94.38 110 TRP A C 1
ATOM 884 O O . TRP A 1 110 ? 6.434 -11.727 -10.455 1.00 94.38 110 TRP A O 1
ATOM 894 N N . VAL A 1 111 ? 7.658 -10.687 -8.884 1.00 93.06 111 VAL A N 1
ATOM 895 C CA . VAL A 1 111 ? 8.615 -10.069 -9.824 1.00 93.06 111 VAL A CA 1
ATOM 896 C C . VAL A 1 111 ? 9.317 -11.106 -10.700 1.00 93.06 111 VAL A C 1
ATOM 898 O O . VAL A 1 111 ? 9.594 -10.840 -11.863 1.00 93.06 111 VAL A O 1
ATOM 901 N N . SER A 1 112 ? 9.598 -12.301 -10.168 1.00 94.12 112 SER A N 1
ATOM 902 C CA . SER A 1 112 ? 10.271 -13.358 -10.936 1.00 94.12 112 SER A CA 1
ATOM 903 C C . SER A 1 112 ? 9.412 -13.955 -12.060 1.00 94.12 112 SER A C 1
ATOM 905 O O . SER A 1 112 ? 9.938 -14.662 -12.914 1.00 94.12 112 SER A O 1
ATOM 907 N N . GLN A 1 113 ? 8.103 -13.692 -12.045 1.00 94.19 113 GLN A N 1
ATOM 908 C CA . GLN A 1 113 ? 7.125 -14.252 -12.982 1.00 94.19 113 GLN A CA 1
ATOM 909 C C . GLN A 1 113 ? 6.367 -13.174 -13.764 1.00 94.19 113 GLN A C 1
ATOM 911 O O . GLN A 1 113 ? 5.679 -13.501 -14.727 1.00 94.19 113 GLN A O 1
ATOM 916 N N . SER A 1 114 ? 6.450 -11.912 -13.340 1.00 91.62 114 SER A N 1
ATOM 917 C CA . SER A 1 114 ? 5.660 -10.829 -13.910 1.00 91.62 114 SER A CA 1
ATOM 918 C C . SER A 1 114 ? 6.244 -10.303 -15.217 1.00 91.62 114 SER A C 1
ATOM 920 O O . SER A 1 114 ? 7.456 -10.106 -15.325 1.00 91.62 114 SER A O 1
ATOM 922 N N . GLU A 1 115 ? 5.377 -9.971 -16.167 1.00 91.25 115 GLU A N 1
ATOM 923 C CA . GLU A 1 115 ? 5.757 -9.229 -17.369 1.00 91.25 115 GLU A CA 1
ATOM 924 C C . GLU A 1 115 ? 6.064 -7.755 -17.054 1.00 91.25 115 GLU A C 1
ATOM 926 O O . GLU A 1 115 ? 5.648 -7.199 -16.030 1.00 91.25 115 GLU A O 1
ATOM 931 N N . LEU A 1 116 ? 6.772 -7.088 -17.970 1.00 80.56 116 LEU A N 1
ATOM 932 C CA . LEU A 1 116 ? 7.024 -5.652 -17.870 1.00 80.56 116 LEU A CA 1
ATOM 933 C C . LEU A 1 116 ? 5.689 -4.888 -17.825 1.00 80.56 116 LEU A C 1
ATOM 935 O O . LEU A 1 116 ? 4.819 -5.099 -18.666 1.00 80.56 116 LEU A O 1
ATOM 939 N N . ASN A 1 117 ? 5.545 -3.975 -16.861 1.00 80.25 117 ASN A N 1
ATOM 940 C CA . ASN A 1 117 ? 4.331 -3.178 -16.614 1.00 80.25 117 ASN A CA 1
ATOM 941 C C . ASN A 1 117 ? 3.094 -3.985 -16.180 1.00 80.25 117 ASN A C 1
ATOM 943 O O . ASN A 1 117 ? 1.986 -3.437 -16.123 1.00 80.25 117 ASN A O 1
ATOM 947 N N . GLN A 1 118 ? 3.253 -5.266 -15.830 1.00 90.06 118 GLN A N 1
ATOM 948 C CA . GLN A 1 118 ? 2.145 -6.035 -15.285 1.00 90.06 118 GLN A CA 1
ATOM 949 C C . GLN A 1 118 ? 1.666 -5.418 -13.966 1.00 90.06 118 GLN A C 1
ATOM 951 O O . GLN A 1 118 ? 2.442 -5.090 -13.064 1.00 90.06 118 GLN A O 1
ATOM 956 N N . ARG A 1 119 ? 0.347 -5.267 -13.832 1.00 90.75 119 ARG A N 1
ATOM 957 C CA . ARG A 1 119 ? -0.253 -4.711 -12.623 1.00 90.75 119 ARG A CA 1
ATOM 958 C C . ARG A 1 119 ? -0.235 -5.726 -11.482 1.00 90.75 119 ARG A C 1
ATOM 960 O O . ARG A 1 119 ? -0.864 -6.776 -11.559 1.00 90.75 119 ARG A O 1
ATOM 967 N N . MET A 1 120 ? 0.403 -5.358 -10.378 1.00 93.25 120 MET A N 1
ATOM 968 C CA . MET A 1 120 ? 0.268 -6.046 -9.099 1.00 93.25 120 MET A CA 1
ATOM 969 C C . MET A 1 120 ? -1.053 -5.698 -8.390 1.00 93.25 120 MET A C 1
ATOM 971 O O . MET A 1 120 ? -1.418 -4.526 -8.249 1.00 93.25 120 MET A O 1
ATOM 975 N N . HIS A 1 121 ? -1.709 -6.739 -7.883 1.00 92.81 121 HIS A N 1
ATOM 976 C CA . HIS A 1 121 ? -2.800 -6.680 -6.914 1.00 92.81 121 HIS A CA 1
ATOM 977 C C . HIS A 1 121 ? -2.315 -7.358 -5.627 1.00 92.81 121 HIS A C 1
ATOM 979 O O . HIS A 1 121 ? -1.969 -8.537 -5.650 1.00 92.81 121 HIS A O 1
ATOM 985 N N . PHE A 1 122 ? -2.241 -6.622 -4.517 1.00 94.75 122 PHE A N 1
ATOM 986 C CA . PHE A 1 122 ? -1.666 -7.111 -3.260 1.00 94.75 122 PHE A CA 1
ATOM 987 C C . PHE A 1 122 ? -2.703 -7.077 -2.138 1.00 94.75 122 PHE A C 1
ATOM 989 O O . PHE A 1 122 ? -3.337 -6.050 -1.924 1.00 94.75 122 PHE A O 1
ATOM 996 N N . LEU A 1 123 ? -2.861 -8.174 -1.397 1.00 94.62 123 LEU A N 1
ATOM 997 C CA . LEU A 1 123 ? -3.805 -8.268 -0.281 1.00 94.62 123 LEU A CA 1
ATOM 998 C C . LEU A 1 123 ? -3.076 -8.178 1.065 1.00 94.62 123 LEU A C 1
ATOM 1000 O O . LEU A 1 123 ? -2.137 -8.929 1.327 1.00 94.62 123 LEU A O 1
ATOM 1004 N N . ILE A 1 124 ? -3.551 -7.293 1.938 1.00 93.62 124 ILE A N 1
ATOM 1005 C CA . ILE A 1 124 ? -3.125 -7.153 3.329 1.00 93.62 124 ILE A CA 1
ATOM 1006 C C . ILE A 1 124 ? -4.312 -7.488 4.230 1.00 93.62 124 ILE A C 1
ATOM 1008 O O . ILE A 1 124 ? -5.295 -6.751 4.283 1.00 93.62 124 ILE A O 1
ATOM 1012 N N . ASN A 1 125 ? -4.190 -8.579 4.982 1.00 92.50 125 ASN A N 1
ATOM 1013 C CA . ASN A 1 125 ? -5.167 -8.946 6.002 1.00 92.50 125 ASN A CA 1
ATOM 1014 C C . ASN A 1 125 ? -4.748 -8.392 7.368 1.00 92.50 125 ASN A C 1
ATOM 1016 O O . ASN A 1 125 ? -3.617 -8.595 7.814 1.00 92.50 125 ASN A O 1
ATOM 1020 N N . ILE A 1 126 ? -5.678 -7.727 8.048 1.00 90.50 126 ILE A N 1
ATOM 1021 C CA . ILE A 1 126 ? -5.544 -7.307 9.439 1.00 90.50 126 ILE A CA 1
ATOM 1022 C C . ILE A 1 126 ? -6.130 -8.413 10.308 1.00 90.50 126 ILE A C 1
ATOM 1024 O O . ILE A 1 126 ? -7.340 -8.639 10.331 1.00 90.50 126 ILE A O 1
ATOM 1028 N N . TYR A 1 127 ? -5.256 -9.083 11.050 1.00 85.56 127 TYR A N 1
ATOM 1029 C CA . TYR A 1 127 ? -5.658 -10.012 12.095 1.00 85.56 127 TYR A CA 1
ATOM 1030 C C . TYR A 1 127 ? -5.681 -9.262 13.427 1.00 85.56 127 TYR A C 1
ATOM 1032 O O . TYR A 1 127 ? -4.717 -8.585 13.792 1.00 85.56 127 TYR A O 1
ATOM 1040 N N . GLY A 1 128 ? -6.793 -9.348 14.150 1.00 70.19 128 GLY A N 1
ATOM 1041 C CA . GLY A 1 128 ? -6.873 -8.856 15.516 1.00 70.19 128 GLY A CA 1
ATOM 1042 C C . GLY A 1 128 ? -5.894 -9.608 16.417 1.00 70.19 128 GLY A C 1
ATOM 1043 O O . GLY A 1 128 ? -5.758 -10.827 16.324 1.00 70.19 128 GLY A O 1
ATOM 1044 N N . SER A 1 129 ? -5.233 -8.886 17.319 1.00 61.00 129 SER A N 1
ATOM 1045 C CA . SER A 1 129 ? -4.742 -9.503 18.547 1.00 61.00 129 SER A CA 1
ATOM 1046 C C . SER A 1 129 ? -5.935 -9.633 19.493 1.00 61.00 129 SER A C 1
ATOM 1048 O O . SER A 1 129 ? -6.683 -8.662 19.646 1.00 61.00 129 SER A O 1
ATOM 1050 N N . LYS A 1 130 ? -6.123 -10.817 20.084 1.00 47.28 130 LYS A N 1
ATOM 1051 C CA . LYS A 1 130 ? -7.001 -10.967 21.252 1.00 47.28 130 LYS A CA 1
ATOM 1052 C C . LYS A 1 130 ? -6.580 -10.010 22.365 1.00 47.28 130 LYS A C 1
ATOM 1054 O O . LYS A 1 130 ? -5.365 -9.715 22.446 1.00 47.28 130 LYS A O 1
#

Organism: NCBI:txid158836

Radius of gyration: 14.78 Å; Cα contacts (8 Å, |Δi|>4): 167; chains: 1; bounding box: 36×33×40 Å

Mean predicted aligned error: 6.29 Å

Solvent-accessible surface area (backbone atoms only — not comparable to full-atom values): 7663 Å² total; per-residue (Å²): 134,86,77,51,48,66,60,49,32,36,57,54,38,43,78,73,77,40,68,72,62,48,78,74,55,59,42,70,87,54,24,29,41,39,38,38,36,29,76,89,73,72,32,77,41,34,35,43,40,27,45,65,58,57,69,69,56,73,72,55,90,87,60,48,62,69,56,33,50,56,55,47,51,55,52,53,52,34,53,62,67,72,42,85,73,51,74,66,54,59,69,46,44,62,63,45,49,48,44,37,48,71,69,35,68,67,44,55,55,46,62,77,73,54,60,90,89,59,72,54,76,44,83,46,76,51,77,82,79,130

Foldseek 3Di:
DDDAQVRQQQVVVVVVVDGAAAEPHHHPLQWAWEWEAEPVLRDIYIYTDGVVCLVPQDQDPVQDLVNLCVLQLVLSVCVSVVHDDDPVCSVCNRSSVSNNLCPDPVNVVCVVPDDVSDHHHHYDYDDDDD

Sequence (130 aa):
MSINDKDFSSLTVEQYGWNLGVFNHSTPFTSHFIYVYDCYKQYVGLISISQEDFNTTKISTSLSIHMCVAKLGKILKKMSNKKALSQTEETELAPLIINYVKQTMTFRQWVSQSELNQRMHFLINIYGSK

pLDDT: mean 86.99, std 9.84, range [47.28, 95.94]

Nearest PDB structures (foldseek):
  6tmf-assembly1_H  TM=5.852E-01  e=3.758E+00  Thermococcus celer Vu 13 = JCM 8558
  9e7f-assembly1_BG  TM=5.409E-01  e=8.700E+00  Pyrobaculum calidifontis JCM 11548